Protein AF-A0A1X1QSY8-F1 (afdb_monomer_lite)

Foldseek 3Di:
DDQDKDFLVRVCVVLVFDSVLSVVCVVVVLQDWDDDPNTIIHGPVSCPPCSNPPPDPVSLVNVQVRNVHGDPPDD

Radius of gyration: 12.27 Å; chains: 1; bounding box: 32×21×32 Å

Structure (mmCIF, N/CA/C/O backbone):
data_AF-A0A1X1QSY8-F1
#
_entry.id   AF-A0A1X1QSY8-F1
#
loop_
_atom_site.group_PDB
_atom_site.id
_atom_site.type_symbol
_atom_site.label_atom_id
_atom_site.label_alt_id
_atom_site.label_comp_id
_atom_site.label_asym_id
_atom_site.label_entity_id
_atom_site.label_seq_id
_atom_site.pdbx_PDB_ins_code
_atom_site.Cartn_x
_atom_site.Cartn_y
_atom_site.Cartn_z
_atom_site.occupancy
_atom_site.B_iso_or_equiv
_atom_site.auth_seq_id
_atom_site.auth_comp_id
_atom_site.auth_asym_id
_atom_site.auth_atom_id
_atom_site.pdbx_PDB_model_num
ATOM 1 N N . MET A 1 1 ? -13.816 5.921 -16.681 1.00 51.00 1 MET A N 1
ATOM 2 C CA . MET A 1 1 ? -13.145 5.121 -15.641 1.00 51.00 1 MET A CA 1
ATOM 3 C C . MET A 1 1 ? -11.700 5.566 -15.687 1.00 51.00 1 MET A C 1
ATOM 5 O O . MET A 1 1 ? -11.187 5.748 -16.783 1.00 51.00 1 MET A O 1
ATOM 9 N N . THR A 1 2 ? -11.191 6.063 -14.567 1.00 60.16 2 THR A N 1
ATOM 10 C CA . THR A 1 2 ? -9.924 6.797 -14.518 1.00 60.16 2 THR A CA 1
ATOM 11 C C . THR A 1 2 ? -8.796 5.814 -14.248 1.00 60.16 2 THR A C 1
ATOM 13 O O . THR A 1 2 ? -8.733 5.289 -13.137 1.00 60.16 2 THR A O 1
ATOM 16 N N . ASP A 1 3 ? -7.884 5.665 -15.215 1.00 81.12 3 ASP A N 1
ATOM 17 C CA . ASP A 1 3 ? -6.584 4.976 -15.122 1.00 81.12 3 ASP A CA 1
ATOM 18 C C . ASP A 1 3 ? -5.625 5.649 -14.111 1.00 81.12 3 ASP A C 1
ATOM 20 O O . ASP A 1 3 ? -4.471 5.974 -14.400 1.00 81.12 3 ASP A O 1
ATOM 24 N N . GLU A 1 4 ? -6.112 5.931 -12.906 1.00 92.44 4 GLU A N 1
ATOM 25 C CA . GLU A 1 4 ? -5.361 6.591 -11.854 1.00 92.44 4 GLU A CA 1
ATOM 26 C C . GLU A 1 4 ? -4.415 5.578 -11.206 1.00 92.44 4 GLU A C 1
ATOM 28 O O . GLU A 1 4 ? -4.834 4.577 -10.610 1.00 92.44 4 GLU A O 1
ATOM 33 N N . ILE A 1 5 ? -3.119 5.851 -11.341 1.00 94.81 5 ILE A N 1
ATOM 34 C CA . ILE A 1 5 ? -2.051 5.074 -10.724 1.00 94.81 5 ILE A CA 1
ATOM 35 C C . ILE A 1 5 ? -1.606 5.783 -9.452 1.00 94.81 5 ILE A C 1
ATOM 37 O O . ILE A 1 5 ? -1.069 6.885 -9.509 1.00 94.81 5 ILE A O 1
ATOM 41 N N . LEU A 1 6 ? -1.772 5.112 -8.319 1.00 96.06 6 LEU A N 1
ATOM 42 C CA . LEU A 1 6 ? -1.342 5.593 -7.017 1.00 96.06 6 LEU A CA 1
ATOM 43 C C . LEU A 1 6 ? 0.076 5.103 -6.708 1.00 96.06 6 LEU A C 1
ATOM 45 O O . LEU A 1 6 ? 0.474 3.976 -7.030 1.00 96.06 6 LEU A O 1
ATOM 49 N N . THR A 1 7 ? 0.844 5.951 -6.041 1.00 97.44 7 THR A N 1
ATOM 50 C CA . THR A 1 7 ? 2.075 5.593 -5.334 1.00 97.44 7 THR A CA 1
ATOM 51 C C . THR A 1 7 ? 1.763 4.898 -4.007 1.00 97.44 7 THR A C 1
ATOM 53 O O . THR A 1 7 ? 0.624 4.880 -3.543 1.00 97.44 7 THR A O 1
ATOM 56 N N . LEU A 1 8 ? 2.795 4.357 -3.351 1.00 96.06 8 LEU A N 1
ATOM 57 C CA . LEU A 1 8 ? 2.674 3.773 -2.011 1.00 96.06 8 LEU A CA 1
ATOM 58 C C . LEU A 1 8 ? 2.046 4.743 -0.997 1.00 96.06 8 LEU A C 1
ATOM 60 O O . LEU A 1 8 ? 1.178 4.357 -0.220 1.00 96.06 8 LEU A O 1
ATOM 64 N N . LYS A 1 9 ? 2.469 6.008 -1.030 1.00 96.00 9 LYS A N 1
ATOM 65 C CA . LYS A 1 9 ? 1.957 7.043 -0.134 1.00 96.00 9 LYS A CA 1
ATOM 66 C C . LYS A 1 9 ? 0.491 7.365 -0.413 1.00 96.00 9 LYS A C 1
ATOM 68 O O . LYS A 1 9 ? -0.302 7.485 0.515 1.00 96.00 9 LYS A O 1
ATOM 73 N N . GLU A 1 10 ? 0.120 7.476 -1.684 1.00 96.44 10 GLU A N 1
ATOM 74 C CA . GLU A 1 10 ? -1.255 7.790 -2.083 1.00 96.44 10 GLU A CA 1
ATOM 75 C C . GLU A 1 10 ? -2.214 6.636 -1.793 1.00 96.44 10 GLU A C 1
ATOM 77 O O . GLU A 1 10 ? -3.302 6.885 -1.282 1.00 96.44 10 GLU A O 1
ATOM 82 N N . VAL A 1 11 ? -1.819 5.377 -2.035 1.00 94.38 11 VAL A N 1
ATOM 83 C CA . VAL A 1 11 ? -2.664 4.226 -1.674 1.00 94.38 11 VAL A CA 1
ATOM 84 C C . VAL A 1 11 ? -2.791 4.085 -0.158 1.00 94.38 11 VAL A C 1
ATOM 86 O O . VAL A 1 11 ? -3.875 3.791 0.338 1.00 94.38 11 VAL A O 1
ATOM 89 N N . ALA A 1 12 ? -1.721 4.364 0.595 1.00 92.38 12 ALA A N 1
ATOM 90 C CA . ALA A 1 12 ? -1.776 4.389 2.050 1.00 92.38 12 ALA A CA 1
ATOM 91 C C . ALA A 1 12 ? -2.768 5.457 2.524 1.00 92.38 12 ALA A C 1
ATOM 93 O O . ALA A 1 12 ? -3.670 5.155 3.296 1.00 92.38 12 ALA A O 1
ATOM 94 N N . GLN A 1 13 ? -2.702 6.675 1.984 1.00 92.19 13 GLN A N 1
ATOM 95 C CA . GLN A 1 13 ? -3.662 7.730 2.307 1.00 92.19 13 GLN A CA 1
ATOM 96 C C . GLN A 1 13 ? -5.099 7.370 1.894 1.00 92.19 13 GLN A C 1
ATOM 98 O O . GLN A 1 13 ? -6.026 7.579 2.678 1.00 92.19 13 GLN A O 1
ATOM 103 N N . TYR A 1 14 ? -5.286 6.802 0.701 1.00 90.88 14 TYR A N 1
ATOM 104 C CA . TYR A 1 14 ? -6.585 6.376 0.175 1.00 90.88 14 TYR A CA 1
ATOM 105 C C . TYR A 1 14 ? -7.244 5.3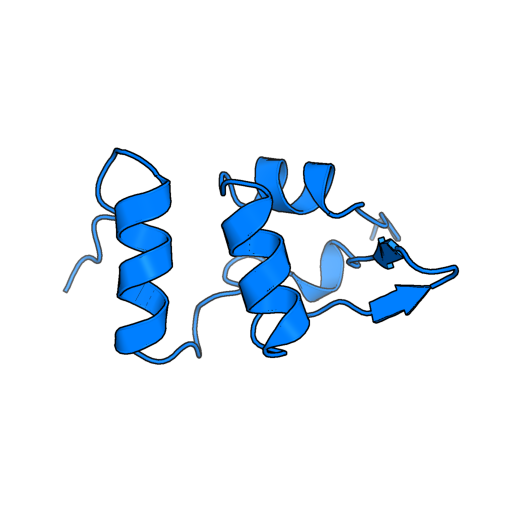30 1.081 1.00 90.88 14 TYR A C 1
ATOM 107 O O . TYR A 1 14 ? -8.390 5.490 1.497 1.00 90.88 14 TYR A O 1
ATOM 115 N N . LEU A 1 15 ? -6.479 4.312 1.479 1.00 88.88 15 LEU A N 1
ATOM 116 C CA . LEU A 1 15 ? -6.919 3.256 2.392 1.00 88.88 15 LEU A CA 1
ATOM 117 C C . LEU A 1 15 ? -6.846 3.675 3.859 1.00 88.88 15 LEU A C 1
ATOM 119 O O . LEU A 1 15 ? -7.211 2.896 4.738 1.00 88.88 15 LEU A O 1
ATOM 123 N N . LYS A 1 16 ? -6.399 4.907 4.130 1.00 88.06 16 LYS A N 1
ATOM 124 C CA . LYS A 1 16 ? -6.132 5.488 5.450 1.00 88.06 16 LYS A CA 1
ATOM 125 C C . LYS A 1 16 ? -5.202 4.613 6.311 1.00 88.06 16 LYS A C 1
ATOM 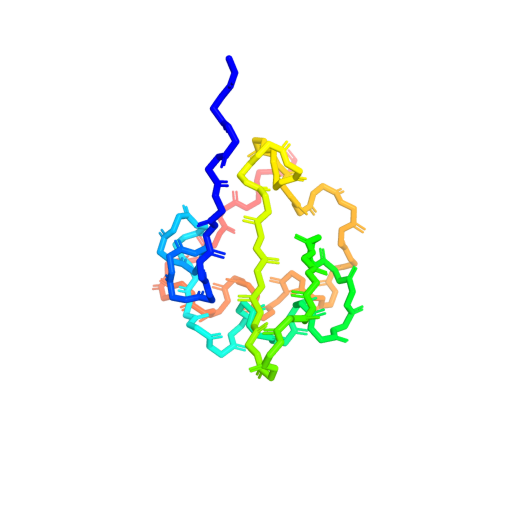127 O O . LYS A 1 16 ? -5.477 4.452 7.492 1.00 88.06 16 LYS A O 1
ATOM 132 N N . LEU A 1 17 ? -4.188 3.994 5.721 1.00 87.00 17 LEU A N 1
ATOM 133 C CA . LEU A 1 17 ? -3.137 3.199 6.362 1.00 87.00 17 LEU A CA 1
ATOM 134 C C . LEU A 1 17 ? -1.859 4.024 6.544 1.00 87.00 17 LEU A C 1
ATOM 136 O O . LEU A 1 17 ? -1.627 5.000 5.829 1.00 87.00 17 LEU A O 1
ATOM 140 N N . ALA A 1 18 ? -0.977 3.585 7.431 1.00 89.12 18 ALA A N 1
ATOM 141 C CA . ALA A 1 18 ? 0.418 3.970 7.412 1.00 89.12 18 ALA A CA 1
ATOM 142 C C . ALA A 1 18 ? 1.121 3.331 6.208 1.00 89.12 18 ALA A C 1
ATOM 144 O O . ALA A 1 18 ? 0.851 2.193 5.807 1.00 89.12 18 ALA A O 1
ATOM 145 N N . GLU A 1 19 ? 2.104 4.048 5.664 1.00 91.88 19 GLU A N 1
ATOM 146 C CA . GLU A 1 19 ? 2.866 3.602 4.492 1.00 91.88 19 GLU A CA 1
ATOM 147 C C . GLU A 1 19 ? 3.578 2.259 4.726 1.00 91.88 19 GLU A C 1
ATOM 149 O O . GLU A 1 19 ? 3.674 1.441 3.812 1.00 91.88 19 GLU A O 1
ATOM 154 N N . LYS A 1 20 ? 4.020 1.989 5.965 1.00 91.06 20 LYS A N 1
ATOM 155 C CA . LYS A 1 20 ? 4.629 0.708 6.363 1.00 91.06 20 LYS A CA 1
ATOM 156 C C . LYS A 1 20 ? 3.673 -0.469 6.152 1.00 91.06 20 LYS A C 1
ATOM 158 O O . LYS A 1 20 ? 4.088 -1.508 5.641 1.00 91.06 20 LYS A O 1
ATOM 163 N N . THR A 1 21 ? 2.419 -0.312 6.558 1.00 90.44 21 THR A N 1
ATOM 164 C CA . THR A 1 21 ? 1.406 -1.369 6.486 1.00 90.44 21 THR A CA 1
ATOM 165 C C . THR A 1 21 ? 0.981 -1.592 5.042 1.00 90.44 21 THR A C 1
ATOM 167 O O . THR A 1 21 ? 0.996 -2.728 4.574 1.00 90.44 21 THR A O 1
ATOM 170 N N . ALA A 1 22 ? 0.756 -0.514 4.282 1.00 90.88 22 ALA A N 1
ATOM 171 C CA . ALA A 1 22 ? 0.523 -0.605 2.839 1.00 90.88 22 ALA A CA 1
ATOM 172 C C . ALA A 1 22 ? 1.685 -1.304 2.106 1.00 90.88 22 ALA A C 1
ATOM 174 O O . ALA A 1 22 ? 1.457 -2.152 1.244 1.00 90.88 22 ALA A O 1
ATOM 175 N N . TYR A 1 23 ? 2.935 -1.006 2.483 1.00 93.50 23 TYR A N 1
ATOM 176 C CA . TYR A 1 23 ? 4.113 -1.661 1.912 1.00 93.50 23 TYR A CA 1
ATOM 177 C C . TYR A 1 23 ? 4.141 -3.156 2.215 1.00 93.50 23 TYR A C 1
ATOM 179 O O . TYR A 1 23 ? 4.390 -3.946 1.307 1.00 93.50 23 TYR A O 1
ATOM 187 N N . LYS A 1 24 ? 3.894 -3.544 3.473 1.00 91.06 24 LYS A N 1
ATOM 188 C CA . LYS A 1 24 ? 3.871 -4.951 3.890 1.00 91.06 24 LYS A CA 1
ATOM 189 C C . LYS A 1 24 ? 2.801 -5.723 3.119 1.00 91.06 24 LYS A C 1
ATOM 191 O O . LYS A 1 24 ? 3.114 -6.744 2.527 1.00 91.06 24 LYS A O 1
ATOM 196 N N . LEU A 1 25 ? 1.581 -5.192 3.035 1.00 90.75 25 LEU A N 1
ATOM 197 C CA . LEU A 1 25 ? 0.487 -5.838 2.304 1.00 90.75 25 LEU A CA 1
ATOM 198 C C . LEU A 1 25 ? 0.787 -5.975 0.808 1.00 90.75 25 LEU A C 1
ATOM 200 O O . LEU A 1 25 ? 0.484 -7.010 0.222 1.00 90.75 25 LEU A O 1
ATOM 204 N N . ALA A 1 26 ? 1.411 -4.968 0.193 1.00 93.19 26 ALA A N 1
ATOM 205 C CA . ALA A 1 26 ? 1.843 -5.056 -1.200 1.00 93.19 26 ALA A CA 1
ATOM 206 C C . ALA A 1 26 ? 2.954 -6.105 -1.386 1.00 93.19 26 ALA A C 1
ATOM 208 O O . ALA A 1 26 ? 2.906 -6.905 -2.317 1.00 93.19 26 ALA A O 1
ATOM 209 N N . ALA A 1 27 ? 3.939 -6.135 -0.483 1.00 93.19 27 ALA A N 1
ATOM 210 C CA . ALA A 1 27 ? 5.028 -7.112 -0.506 1.00 93.19 27 ALA A CA 1
ATOM 211 C C . ALA A 1 27 ? 4.540 -8.553 -0.289 1.00 93.19 27 ALA A C 1
ATOM 213 O O . ALA A 1 27 ? 5.069 -9.464 -0.921 1.00 93.19 27 ALA A O 1
ATOM 214 N N . ASP A 1 28 ? 3.510 -8.731 0.537 1.00 91.31 28 ASP A N 1
ATOM 215 C CA . ASP A 1 28 ? 2.861 -10.013 0.812 1.00 91.31 28 ASP A CA 1
ATOM 216 C C . ASP A 1 28 ? 1.844 -10.414 -0.278 1.00 91.31 28 ASP A C 1
ATOM 218 O O . ASP A 1 28 ? 1.256 -11.490 -0.203 1.00 91.31 28 ASP A O 1
ATOM 222 N N . GLY A 1 29 ? 1.594 -9.556 -1.277 1.00 90.81 29 GLY A N 1
ATOM 223 C CA . GLY A 1 29 ? 0.617 -9.800 -2.347 1.00 90.81 29 GLY A CA 1
ATOM 224 C C . GLY A 1 29 ? -0.851 -9.673 -1.921 1.00 90.81 29 GLY A C 1
ATOM 225 O O . GLY A 1 29 ? -1.742 -10.051 -2.676 1.00 90.81 29 GLY A O 1
ATOM 226 N N . LYS A 1 30 ? -1.111 -9.134 -0.726 1.00 90.06 30 LYS A N 1
ATOM 227 C CA . LYS A 1 30 ? -2.451 -8.927 -0.148 1.00 90.06 30 LYS A CA 1
ATOM 228 C C . LYS A 1 30 ? -3.100 -7.630 -0.624 1.00 90.06 30 LYS A C 1
ATOM 230 O O . LYS A 1 30 ? -4.317 -7.512 -0.606 1.00 90.06 30 LYS A O 1
ATOM 235 N N . LEU A 1 31 ? -2.289 -6.657 -1.039 1.00 91.12 31 LEU A N 1
ATOM 236 C CA . LEU A 1 31 ? -2.744 -5.419 -1.665 1.00 91.12 31 LEU A CA 1
ATOM 237 C C . LEU A 1 31 ? -2.373 -5.449 -3.158 1.00 91.12 31 LEU A C 1
ATOM 239 O O . LEU A 1 31 ? -1.177 -5.510 -3.460 1.00 91.12 31 LEU A O 1
ATOM 243 N N . PRO A 1 32 ? -3.346 -5.398 -4.091 1.00 92.88 32 PRO A N 1
ATOM 244 C CA . PRO A 1 32 ? -3.063 -5.507 -5.517 1.00 92.88 32 PRO A CA 1
ATOM 245 C C . PRO A 1 32 ? -2.254 -4.305 -6.009 1.00 92.88 32 PRO A C 1
ATOM 247 O O . PRO A 1 32 ? -2.715 -3.166 -6.018 1.00 92.88 32 PRO A O 1
ATOM 250 N N . GLY A 1 33 ? -1.017 -4.572 -6.415 1.00 94.00 33 GLY A N 1
ATOM 251 C CA . GLY A 1 33 ? -0.084 -3.581 -6.925 1.00 94.00 33 GLY A CA 1
ATOM 252 C C . GLY A 1 33 ? 1.132 -4.247 -7.557 1.00 94.00 33 GLY A C 1
ATOM 253 O O . GLY A 1 33 ? 1.364 -5.445 -7.406 1.00 94.00 33 GLY A O 1
ATOM 254 N N . PHE A 1 34 ? 1.929 -3.465 -8.277 1.00 95.06 34 PHE A N 1
ATOM 255 C CA . PHE A 1 34 ? 3.123 -3.954 -8.963 1.00 95.06 34 PHE A CA 1
ATOM 256 C C . PHE A 1 34 ? 4.317 -3.029 -8.733 1.00 95.06 34 PHE A C 1
ATOM 258 O O . PHE A 1 34 ? 4.169 -1.825 -8.511 1.00 95.06 34 PHE A O 1
ATOM 265 N N . LYS A 1 35 ? 5.530 -3.590 -8.792 1.00 95.56 35 LYS A N 1
ATOM 266 C CA . LYS A 1 35 ? 6.765 -2.800 -8.764 1.00 95.56 35 LYS A CA 1
ATOM 267 C C . LYS A 1 35 ? 7.154 -2.371 -10.176 1.00 95.56 35 LYS A C 1
ATOM 269 O O . LYS A 1 35 ? 7.322 -3.207 -11.057 1.00 95.56 35 LYS A O 1
ATOM 274 N N . ALA A 1 36 ? 7.380 -1.075 -10.358 1.00 94.12 36 ALA A N 1
ATOM 275 C CA . ALA A 1 36 ? 7.933 -0.490 -11.573 1.00 94.12 36 ALA A CA 1
ATOM 276 C C . ALA A 1 36 ? 9.017 0.530 -11.200 1.00 94.12 36 ALA A C 1
ATOM 278 O O . ALA A 1 36 ? 8.797 1.399 -10.354 1.00 94.12 36 ALA A O 1
ATOM 279 N N . GLY A 1 37 ? 10.212 0.402 -11.788 1.00 94.19 37 GLY A N 1
ATOM 280 C CA . GLY A 1 37 ? 11.337 1.304 -11.497 1.00 94.19 37 GLY A CA 1
ATOM 281 C C . GLY A 1 37 ? 11.725 1.348 -10.012 1.00 94.19 37 GLY A C 1
ATOM 282 O O . GLY A 1 37 ? 12.028 2.412 -9.483 1.00 94.19 37 GLY A O 1
ATOM 283 N N . GLY A 1 38 ? 11.631 0.216 -9.307 1.00 94.12 38 GLY A N 1
ATOM 284 C CA . GLY A 1 38 ? 11.946 0.126 -7.875 1.00 94.12 38 GLY A CA 1
ATOM 285 C C . GLY A 1 38 ? 10.882 0.696 -6.929 1.00 94.12 38 GLY A C 1
ATOM 286 O O . GLY A 1 38 ? 11.065 0.636 -5.717 1.00 94.12 38 GLY A O 1
ATOM 287 N N . SER A 1 39 ? 9.759 1.201 -7.446 1.00 95.31 39 SER A N 1
ATOM 288 C CA . SER A 1 39 ? 8.663 1.762 -6.648 1.00 95.31 39 SER A CA 1
ATOM 289 C C . SER A 1 39 ? 7.360 0.991 -6.850 1.00 95.31 39 SER A C 1
ATOM 291 O O . SER A 1 39 ? 7.115 0.452 -7.927 1.00 95.31 39 SER A O 1
ATOM 293 N N . TRP A 1 40 ? 6.502 0.967 -5.831 1.00 97.81 40 TRP A N 1
ATOM 294 C CA . TRP A 1 40 ? 5.164 0.381 -5.938 1.00 97.81 40 TRP A CA 1
ATOM 295 C C . TRP A 1 40 ? 4.191 1.285 -6.701 1.00 97.81 40 TRP A C 1
ATOM 297 O O . TRP A 1 40 ? 4.240 2.516 -6.580 1.00 97.81 40 TRP A O 1
ATOM 307 N N . ARG A 1 41 ? 3.306 0.659 -7.475 1.00 97.31 41 ARG A N 1
ATOM 308 C CA . ARG A 1 41 ? 2.225 1.276 -8.243 1.00 97.31 41 ARG A CA 1
ATOM 309 C C . ARG A 1 41 ? 0.940 0.486 -8.034 1.00 97.31 41 ARG A C 1
ATOM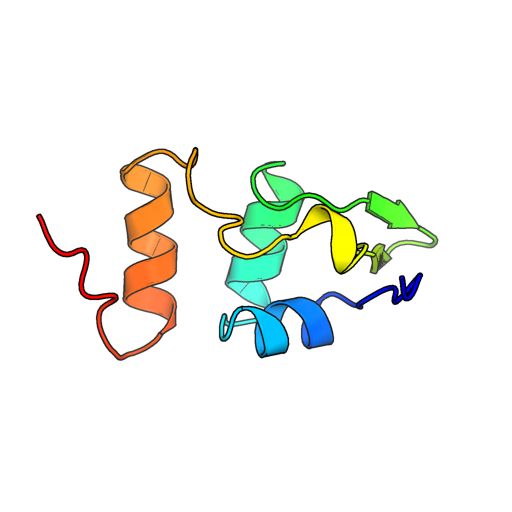 311 O O . ARG A 1 41 ? 0.968 -0.743 -8.051 1.00 97.31 41 ARG A O 1
ATOM 318 N N . PHE A 1 42 ? -0.161 1.203 -7.859 1.00 95.88 42 PHE A N 1
ATOM 319 C CA . PHE A 1 42 ? -1.471 0.630 -7.564 1.00 95.88 42 PHE A CA 1
ATOM 320 C C . PHE A 1 42 ? -2.491 1.241 -8.511 1.00 95.88 42 PHE A C 1
ATOM 322 O O . PHE A 1 42 ? -2.628 2.463 -8.555 1.00 95.88 42 PHE A O 1
ATOM 329 N N . LYS A 1 43 ? -3.203 0.418 -9.280 1.00 94.50 43 LYS A N 1
ATOM 330 C CA . LYS A 1 43 ? -4.329 0.924 -10.065 1.00 94.50 43 LYS A CA 1
ATOM 331 C C . LYS A 1 43 ? -5.497 1.127 -9.121 1.00 94.50 43 LYS A C 1
ATOM 333 O O . LYS A 1 43 ? -5.935 0.175 -8.482 1.00 94.50 43 LYS A O 1
ATOM 338 N N . LYS A 1 44 ? -6.023 2.347 -9.044 1.00 91.44 44 LYS A N 1
ATOM 339 C CA . LYS A 1 44 ? -7.150 2.660 -8.155 1.00 91.44 44 LYS A CA 1
ATOM 340 C C . LYS A 1 44 ? -8.365 1.762 -8.410 1.00 91.44 44 LYS A C 1
ATOM 342 O O . LYS A 1 44 ? -9.050 1.376 -7.472 1.00 91.44 44 LYS A O 1
ATOM 347 N N . GLU A 1 45 ? -8.574 1.384 -9.666 1.00 90.69 45 GLU A N 1
ATOM 348 C CA . GLU A 1 45 ? -9.647 0.483 -10.097 1.00 90.69 45 GLU A CA 1
ATOM 349 C C . GLU A 1 45 ? -9.466 -0.960 -9.589 1.00 90.69 45 GLU A C 1
ATOM 351 O O . GLU A 1 45 ? -10.457 -1.627 -9.311 1.00 90.69 45 GLU A O 1
ATOM 356 N N . GLU A 1 46 ? -8.224 -1.432 -9.412 1.00 89.69 46 GLU A N 1
ATOM 357 C CA . GLU A 1 46 ? -7.923 -2.776 -8.884 1.00 89.69 46 GLU A CA 1
ATOM 358 C C . GLU A 1 46 ? -8.001 -2.838 -7.352 1.00 89.69 46 GLU A C 1
ATOM 360 O O . GLU A 1 46 ? -8.273 -3.900 -6.801 1.00 89.69 46 GLU A O 1
ATOM 365 N N . ILE A 1 47 ? -7.785 -1.713 -6.657 1.00 88.75 47 ILE A N 1
ATOM 366 C CA . ILE A 1 47 ? -7.980 -1.629 -5.201 1.00 88.75 47 ILE A CA 1
ATOM 367 C C . ILE A 1 47 ? -9.463 -1.827 -4.842 1.00 88.75 47 ILE A C 1
ATOM 369 O O . ILE A 1 47 ? -9.775 -2.465 -3.841 1.00 88.75 47 ILE A O 1
ATOM 373 N N . GLY A 1 48 ? -10.378 -1.308 -5.665 1.00 82.88 48 GLY A N 1
ATOM 374 C CA . GLY A 1 48 ? -11.818 -1.440 -5.442 1.00 82.88 48 GLY A CA 1
ATOM 375 C C . GLY A 1 48 ? -12.326 -0.723 -4.182 1.00 82.88 48 GLY A C 1
ATOM 376 O O . GLY A 1 48 ? -11.637 0.108 -3.582 1.00 82.88 48 GLY A O 1
ATOM 377 N N . GLU A 1 49 ? -13.576 -1.016 -3.817 1.00 77.12 49 GLU A N 1
ATOM 378 C CA . GLU A 1 49 ? -14.238 -0.467 -2.622 1.00 77.12 49 GLU A CA 1
ATOM 379 C C . GLU A 1 49 ? -13.836 -1.217 -1.341 1.00 77.12 49 GLU A C 1
ATOM 381 O O . GLU A 1 49 ? -13.653 -0.588 -0.300 1.00 77.12 49 GLU A O 1
ATOM 386 N N . ASP A 1 50 ? -13.622 -2.537 -1.436 1.00 79.00 50 ASP A N 1
ATOM 387 C CA . ASP A 1 50 ? -13.198 -3.396 -0.323 1.00 79.00 50 ASP A CA 1
ATOM 388 C C . ASP A 1 50 ? -11.973 -4.272 -0.685 1.00 79.00 50 ASP A C 1
ATOM 390 O O . ASP A 1 50 ? -12.103 -5.470 -0.977 1.00 79.00 50 ASP A O 1
ATOM 394 N N . PRO A 1 51 ? -10.758 -3.691 -0.656 1.00 79.31 51 PRO A N 1
ATOM 395 C CA . PRO A 1 51 ? -9.513 -4.404 -0.956 1.00 79.31 51 PRO A CA 1
ATOM 396 C C . PRO A 1 51 ? -9.152 -5.485 0.067 1.00 79.31 51 PRO A C 1
ATOM 398 O O . PRO A 1 51 ? -8.220 -6.252 -0.168 1.00 79.31 51 PRO A O 1
ATOM 401 N N . PHE A 1 52 ? -9.839 -5.538 1.212 1.00 80.12 52 PHE A N 1
ATOM 402 C CA . PHE A 1 52 ? -9.482 -6.409 2.328 1.00 80.12 52 PHE A CA 1
ATOM 403 C C . PHE A 1 52 ? -10.471 -7.558 2.539 1.00 80.12 52 PHE A C 1
ATOM 405 O O . PHE A 1 52 ? -10.263 -8.370 3.434 1.00 80.12 52 PHE A O 1
ATOM 412 N N . SER A 1 53 ? -11.489 -7.693 1.689 1.00 78.12 53 SER A N 1
ATOM 413 C CA . SER A 1 53 ? -12.515 -8.748 1.769 1.00 78.12 53 SER A CA 1
ATOM 414 C C . SER A 1 53 ? -11.978 -10.182 1.913 1.00 78.12 53 SER A C 1
ATOM 416 O O . SER A 1 53 ? -12.664 -11.036 2.466 1.00 78.12 53 SER A O 1
ATOM 418 N N . ASN A 1 54 ? -10.755 -10.458 1.443 1.00 72.38 54 ASN A N 1
ATOM 419 C CA . ASN A 1 54 ? -10.176 -11.806 1.409 1.00 72.38 54 ASN A CA 1
ATOM 420 C C . ASN A 1 54 ? -8.883 -11.973 2.228 1.00 72.38 54 ASN A C 1
ATOM 422 O O . ASN A 1 54 ? -8.185 -12.978 2.070 1.00 72.38 54 ASN A O 1
ATOM 426 N N . ILE A 1 55 ? -8.524 -11.011 3.083 1.00 78.00 55 ILE A N 1
ATOM 427 C CA . ILE A 1 55 ? -7.319 -11.148 3.915 1.00 78.00 55 ILE A CA 1
ATOM 428 C C . ILE A 1 55 ? -7.592 -12.032 5.140 1.00 78.00 55 ILE A C 1
ATOM 430 O O . ILE A 1 55 ? -8.698 -12.057 5.679 1.00 78.00 55 ILE A O 1
ATOM 434 N N . GLN A 1 56 ? -6.576 -12.765 5.596 1.00 79.19 56 GLN A N 1
ATOM 435 C CA . GLN A 1 56 ? -6.695 -13.621 6.777 1.00 79.19 56 GLN A CA 1
ATOM 436 C C . GLN A 1 56 ? -6.795 -12.785 8.066 1.00 79.19 56 GLN A C 1
ATOM 438 O O . GLN A 1 56 ? -6.331 -11.646 8.139 1.00 79.19 56 GLN A O 1
ATOM 443 N N . GLN A 1 57 ? -7.378 -13.367 9.118 1.00 73.19 57 GLN A N 1
ATOM 444 C CA . GLN A 1 57 ? -7.628 -12.678 10.393 1.00 73.19 57 GLN A CA 1
ATOM 445 C C . GLN A 1 57 ? -6.349 -12.211 11.112 1.00 73.19 57 GLN A C 1
ATOM 447 O O . GLN A 1 57 ? -6.375 -11.216 11.834 1.00 73.19 57 GLN A O 1
ATOM 452 N N . GLU A 1 58 ? -5.220 -12.879 10.881 1.00 68.56 58 GLU A N 1
ATOM 453 C CA . GLU A 1 58 ? -3.908 -12.460 11.392 1.00 68.56 58 GLU A CA 1
ATOM 454 C C . GLU A 1 58 ? -3.413 -11.150 10.758 1.00 68.56 58 GLU A C 1
ATOM 456 O O . GLU A 1 58 ? -2.841 -10.303 11.441 1.00 68.56 58 GLU A O 1
ATOM 461 N N . ASP A 1 59 ? -3.713 -10.932 9.477 1.00 73.88 59 ASP A N 1
ATOM 462 C CA . ASP A 1 59 ? -3.322 -9.729 8.739 1.00 73.88 59 ASP A CA 1
ATOM 463 C C . ASP A 1 59 ? -4.231 -8.541 9.054 1.00 73.88 59 ASP A C 1
ATOM 465 O O . ASP A 1 59 ? -3.800 -7.385 9.032 1.00 73.88 59 ASP A O 1
ATOM 469 N N . LEU A 1 60 ? -5.485 -8.834 9.414 1.00 70.94 60 LEU A N 1
ATOM 470 C CA . LEU A 1 60 ? -6.433 -7.857 9.948 1.00 70.94 60 LEU A CA 1
ATOM 471 C C . LEU A 1 60 ? -5.917 -7.202 11.232 1.00 70.94 60 LEU A C 1
ATOM 473 O O . LEU A 1 60 ? -6.184 -6.023 11.455 1.00 70.94 60 LEU A O 1
ATOM 477 N N . TYR A 1 61 ? -5.147 -7.916 12.057 1.00 69.31 61 TYR A N 1
ATOM 478 C CA . TYR A 1 61 ? -4.616 -7.364 13.304 1.00 69.31 61 TYR A CA 1
ATOM 479 C C . TYR A 1 61 ? -3.663 -6.188 13.057 1.00 69.31 61 TYR A C 1
ATOM 481 O O . TYR A 1 61 ? -3.773 -5.153 13.718 1.00 69.31 61 TYR A O 1
ATOM 489 N N . ASP A 1 62 ? -2.768 -6.303 12.076 1.00 69.06 62 ASP A N 1
ATOM 490 C CA . ASP A 1 62 ? -1.857 -5.213 11.721 1.00 69.06 62 ASP A CA 1
ATOM 491 C C . ASP A 1 62 ? -2.634 -3.990 11.208 1.00 69.06 62 ASP A C 1
ATOM 493 O O . ASP A 1 62 ? -2.359 -2.868 11.624 1.00 69.06 62 ASP A O 1
ATOM 497 N N . LEU A 1 63 ? -3.663 -4.203 10.381 1.00 73.38 63 LEU A N 1
ATOM 498 C CA . LEU A 1 63 ? -4.539 -3.145 9.857 1.00 73.38 63 LEU A CA 1
ATOM 499 C C . LEU A 1 63 ? -5.322 -2.411 10.956 1.00 73.38 63 LEU A C 1
ATOM 501 O O . LEU A 1 63 ? -5.445 -1.185 10.917 1.00 73.38 63 LEU A O 1
ATOM 505 N N . ILE A 1 64 ? -5.857 -3.152 11.930 1.00 68.12 64 ILE A N 1
ATOM 506 C CA . ILE A 1 64 ? -6.637 -2.606 13.051 1.00 68.12 64 ILE A CA 1
ATOM 507 C C . ILE A 1 64 ? -5.755 -1.730 13.948 1.00 68.12 64 ILE A C 1
ATOM 509 O O . ILE A 1 64 ? -6.183 -0.657 14.377 1.00 68.12 64 ILE A O 1
ATOM 513 N N . ASN A 1 65 ? -4.523 -2.167 14.214 1.00 68.69 65 ASN A N 1
ATOM 514 C CA . ASN A 1 65 ? -3.615 -1.484 15.137 1.00 68.69 65 ASN A CA 1
ATOM 515 C C . ASN A 1 65 ? -2.847 -0.316 14.499 1.00 68.69 65 ASN A C 1
ATOM 517 O O . ASN A 1 65 ? -2.380 0.573 15.208 1.00 68.69 65 ASN A O 1
ATOM 521 N N . ASP A 1 66 ? -2.757 -0.277 13.171 1.00 69.56 66 ASP A N 1
ATOM 522 C CA . ASP A 1 66 ? -2.118 0.795 12.403 1.00 69.56 66 ASP A CA 1
ATOM 5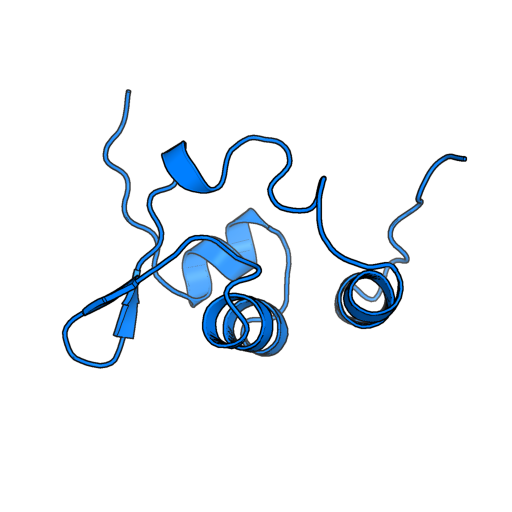23 C C . ASP A 1 66 ? -2.920 2.115 12.411 1.00 69.56 66 ASP A C 1
ATOM 525 O O . ASP A 1 66 ? -2.357 3.205 12.325 1.00 69.56 66 ASP A O 1
ATOM 529 N N . LYS A 1 67 ? -4.245 2.033 12.581 1.00 60.97 67 LYS A N 1
ATOM 530 C CA . LYS A 1 67 ? -5.176 3.173 12.485 1.00 60.97 67 LYS A CA 1
ATOM 531 C C . LYS A 1 67 ? -5.275 4.034 13.743 1.00 60.97 67 LYS A C 1
ATOM 533 O O . LYS A 1 67 ? -5.908 5.086 13.688 1.00 60.97 67 LYS A O 1
ATOM 538 N N . GLY A 1 68 ? -4.770 3.583 14.896 1.00 54.06 68 GLY A N 1
ATOM 539 C CA . GLY A 1 68 ? -4.984 4.246 16.199 1.00 54.06 68 GLY A CA 1
ATOM 540 C C . GLY A 1 68 ? -6.463 4.428 16.607 1.00 54.06 68 GLY A C 1
ATOM 541 O O . GLY A 1 68 ? -6.762 5.036 17.632 1.00 54.06 68 GLY A O 1
ATOM 542 N N . GLN A 1 69 ? -7.390 3.919 15.798 1.00 44.03 69 GLN A N 1
ATOM 543 C CA . GLN A 1 69 ? -8.836 3.907 15.949 1.00 44.03 69 GLN A CA 1
ATOM 544 C C . GLN A 1 69 ? -9.236 2.524 15.440 1.00 44.03 69 GLN A C 1
ATOM 546 O O . GLN A 1 69 ? -9.123 2.264 14.242 1.00 44.03 69 GLN A O 1
ATOM 551 N N . GLY A 1 70 ? -9.578 1.612 16.352 1.00 46.38 70 GLY A N 1
ATOM 552 C CA . GLY A 1 70 ? -9.877 0.225 16.008 1.00 46.38 70 GLY A CA 1
ATOM 553 C C . GLY A 1 70 ? -10.864 0.148 14.845 1.00 46.38 70 GLY A C 1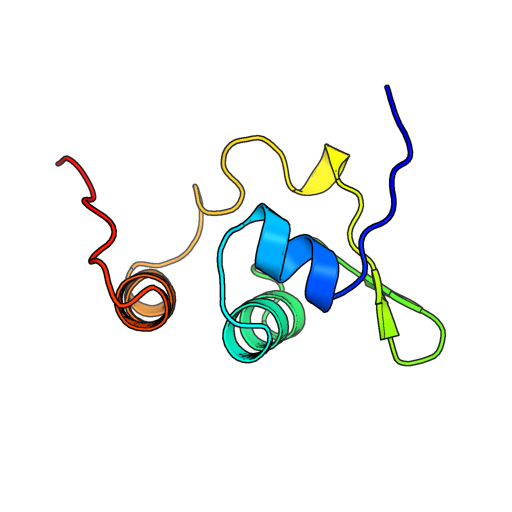
ATOM 554 O O . GLY A 1 70 ? -11.894 0.824 14.846 1.00 46.38 70 GLY A O 1
ATOM 555 N N . TYR A 1 71 ? -10.528 -0.642 13.826 1.00 46.88 71 TYR A N 1
ATOM 556 C CA . TYR A 1 71 ? -11.467 -0.954 12.758 1.00 46.88 71 TYR A CA 1
ATOM 557 C C . TYR A 1 71 ? -12.624 -1.730 13.399 1.00 46.88 71 TYR A C 1
ATOM 559 O O . TYR A 1 71 ? -12.435 -2.854 13.862 1.00 46.88 71 TYR A O 1
ATOM 567 N N . ASN A 1 72 ? -13.803 -1.112 13.497 1.00 51.16 72 ASN A N 1
ATOM 568 C CA . ASN A 1 72 ? -15.003 -1.790 13.977 1.00 51.16 72 ASN A CA 1
ATOM 569 C C . ASN A 1 72 ? -15.440 -2.795 12.910 1.00 51.16 72 ASN A C 1
ATOM 571 O O . ASN A 1 72 ? -16.219 -2.462 12.017 1.00 51.16 72 ASN A O 1
ATOM 575 N N . ILE A 1 73 ? -14.926 -4.022 12.996 1.00 49.09 73 ILE A N 1
ATOM 576 C CA . ILE A 1 73 ? -15.527 -5.152 12.298 1.00 49.09 73 ILE A CA 1
ATOM 577 C C . ILE A 1 73 ? -16.884 -5.405 12.960 1.00 49.09 73 ILE A C 1
ATOM 579 O O . ILE A 1 73 ? -16.973 -5.842 14.106 1.00 49.09 73 ILE A O 1
ATOM 583 N N . SER A 1 74 ? -17.953 -5.008 12.275 1.00 44.06 74 SER A N 1
ATOM 584 C CA . SER A 1 74 ? -19.298 -5.395 12.692 1.00 44.06 74 SER A CA 1
ATOM 585 C C . SER A 1 74 ? -19.418 -6.893 12.427 1.00 44.06 74 SER A C 1
ATOM 587 O O . SER A 1 74 ? -19.129 -7.328 11.313 1.00 44.06 74 SER A O 1
ATOM 589 N N . SER A 1 75 ? -19.734 -7.652 13.480 1.00 40.34 75 SER A N 1
ATOM 590 C CA . SER A 1 75 ? -20.023 -9.091 13.424 1.00 40.34 75 SER A CA 1
ATOM 591 C C . SER A 1 75 ? -21.136 -9.427 12.438 1.00 40.34 75 SER A C 1
ATOM 593 O O . SER A 1 75 ? -22.024 -8.571 12.231 1.00 40.34 75 SER A O 1
#

pLDDT: mean 81.64, std 15.83, range [40.34, 97.81]

Sequence (75 aa):
MTDEILTLKEVAQYLKLAEKTAYKLAADGKLPGFKAGGSWRFKKEEIGEDPFSNIQQEDLYDLINDKGQGYNISS

Secondary structure (DSSP, 8-state):
---PEEEHHHHHHHTT--HHHHHHHHHTT-S--EEETTEEEEEHHHH-S-TTTT--HHHHHHHHHHTSS------

=== Feature glossary ===
Feature key, reading from the visual/contextual features back to the raw sequence:

Rendered structure images. Structure images are PyMOL renders from six orthogonal camera directions. Cartoon representation draws helices as coils and strands as arrows; sticks shows the backbone as bonds; surface shows the solvent-excluded envelope. Rainbow coloring maps sequence position to hue (blue→red, N→C); chain coloring assigns a distinct color per polypeptide.

Contact-map, Ramachandran, and PAE plots. Three diagnostic plots accompany the record. The Cα contact map visualizes the tertiary structure as a 2D adjacency matrix (8 Å cutoff, sequence-local contacts suppressed). The Ramachandran plot shows the distribution of backbone (φ, ψ) torsions, with points in the α and β basins reflecting secondary structure content. The PAE plot shows AlphaFold's inter-residue confidence as a color matrix.

InterPro / GO / CATH / organism. The annotation block draws on four external resources. InterPro: which protein families and domains the sequence belongs to. GO: standardized terms for what the protein does, what process it participates in, and where in the cell it acts. CATH: which structural fold it has in the CATH hierarchy. Organism: the species of origin.

Nearest PDB structures. Structural nearest neighbors (via Foldseek easy-search vs the PDB). Reported per hit: target PDB id, E-value, and alignment TM-score. A TM-score above ~0.5 is the conventional threshold for 'same fold'.

Predicted aligned error. Predicted aligned error is AlphaFold's pairwise confidence. Unlike pLDDT (per-residue), PAE is per-residue-pair and captures whether two parts of the structure are correctly placed relative to each other. Units are ångströms of expected positional error.

Solvent-accessible surface area. SASA measures how much of the protein is reachable by solvent. It is computed by rolling a water-sized probe over the atomic surface and summing the exposed area (Å²). Per-residue SASA distinguishes core (buried, low SASA) from surface (exposed, high SASA) residues; total SASA is a whole-molecule size measure.

B-factor. Crystallographic B-factors measure how much each atom's electron density is smeared out, in Å². They rise in mobile loops and surface residues and fall in the buried interior. In AlphaFold models this column is repurposed to hold pLDDT instead.

pLDDT. For AlphaFold models, the B-factor field carries pLDDT — the model's own estimate of local accuracy on a 0–100 scale. Regions with pLDDT<50 should be treated as essentially unmodeled; they often correspond to intrinsically disordered segments.

Backbone torsions (φ/ψ). φ (phi) and ψ (psi) are the two rotatable backbone dihedrals per residue: φ is the C(i-1)–N–Cα–C torsion, ψ is the N–Cα–C–N(i+1) torsion, both in degrees on (−180°, 180°]. α-helical residues cluster near (−60°, −45°); β-strand residues near (−120°, +130°). A Ramachandran plot is simply a scatter of (φ, ψ) for every residue.

Radius of gyration, Cα contacts, bounding box. Radius of gyration (Rg) is the root-mean-square distance of Cα atoms from their centroid — a single number for overall size and compactness. A globular domain of N residues has Rg ≈ 2.2·N^0.38 Å; an extended or disordered chain has a much larger Rg. The Cα contact count is the number of residue pairs whose Cα atoms are within 8 Å and are more than four positions apart in sequence — a standard proxy for tertiary packing density. The bounding box is the smallest axis-aligned box enclosing all Cα atoms.

Secondary structure (3-state, P-SEA). Three-state secondary structure (P-SEA) collapses the eight DSSP classes into helix (a), strand (b), and coil (c). P-SEA assigns these from Cα geometry alone — distances and angles — without requiring backbone oxygens, so it works on any Cα trace.

Secondary structure (8-state, DSSP). Secondary structure is the local, repeating backbone conformation. DSSP classifies it into eight states by reading the hydrogen-bond network: three helix types (H, G, I), two β types (E, B), two non-regular types (T, S), and unstructured coil (-).

Foldseek 3Di. The Foldseek 3Di string encodes local tertiary geometry as a 20-letter alphabet — one character per residue — derived from the r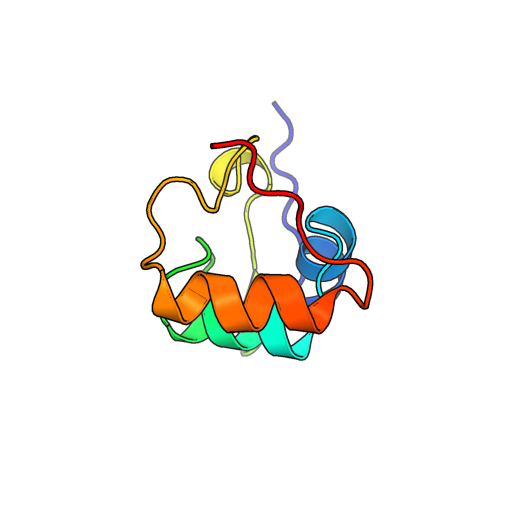elative positions of nearby Cα atoms. Unlike the amino-acid sequence, 3Di is a direct function of the 3D structure, so two proteins with the same fold have similar 3Di strings even at low sequence identity.

mmCIF coordinates. Structure coordinates are given as an mmCIF _atom_site loop: one row per atom with element, residue name, chain id, sequence number, and x/y/z position in Å. Only the four main-chain atoms per residue are included here; side chains are omitted to keep the record compact.

Sequence. This is the polypeptide sequence — one letter per residue, N-terminus first. Length ranges from a few dozen residues for small domains to over a thousand for large multi-domain proteins.